Protein AF-A0A496TS17-F1 (afdb_monomer_lite)

pLDDT: mean 92.33, std 7.56, range [57.78, 98.12]

Secondary structure (DSSP, 8-state):
----PPPPPHHHHHT---B--TT-EEEE-TTS-EEEEEEPP--HHHHHHHHHTT--SEEEEE--HHHHHHHHHTBTTS--

Sequence (80 aa):
MFRRQRKFRREEVLAARPIQNPATSWEKDMNEEAVIFIPRRDVWWVKLAAKIFSIPAERKLVLDRLGTEVWELCTGENTV

Radius of gyration: 16.65 Å; chains: 1; bounding box: 37×28×40 Å

Foldseek 3Di:
DDDPDDDDDPVRQQQFQAADDPQKDWDADPVRWIKIWHADDDDPVVVVVCVVVVPDRTDIDTDDPVVRVVNVRNHSPDGD

Structure (mmCIF, N/CA/C/O backbone):
data_AF-A0A496TS17-F1
#
_entry.id   AF-A0A496TS17-F1
#
loop_
_atom_site.group_PDB
_atom_site.id
_atom_site.type_symbol
_atom_site.label_atom_id
_atom_site.label_alt_id
_atom_site.label_comp_id
_atom_site.label_asym_id
_atom_site.label_entity_id
_atom_site.label_seq_id
_atom_site.pdbx_PDB_ins_code
_atom_site.Cartn_x
_atom_site.Cartn_y
_atom_site.Cartn_z
_atom_site.occupancy
_atom_site.B_iso_or_equiv
_atom_site.auth_seq_id
_atom_site.auth_comp_id
_atom_site.auth_asym_id
_atom_site.auth_atom_id
_atom_site.pdbx_PDB_model_num
ATOM 1 N N . MET A 1 1 ? -18.133 -13.482 -19.171 1.00 57.78 1 MET A N 1
ATOM 2 C CA . MET A 1 1 ? -18.741 -13.925 -17.897 1.00 57.78 1 MET A CA 1
ATOM 3 C C . MET A 1 1 ? -19.091 -12.680 -17.087 1.00 57.78 1 MET A C 1
ATOM 5 O O . MET A 1 1 ? -18.198 -12.061 -16.524 1.00 57.78 1 MET A O 1
ATOM 9 N N . PHE A 1 2 ? -20.348 -12.229 -17.118 1.00 58.06 2 PHE A N 1
ATOM 10 C CA . PHE A 1 2 ? -20.769 -11.043 -16.363 1.00 58.06 2 PHE A CA 1
ATOM 11 C C . PHE A 1 2 ? -20.863 -11.403 -14.877 1.00 58.06 2 PHE A C 1
ATOM 13 O O . PHE A 1 2 ? -21.741 -12.154 -14.461 1.00 58.06 2 PHE A O 1
ATOM 20 N N . ARG A 1 3 ? -19.914 -10.910 -14.077 1.00 70.81 3 ARG A N 1
ATOM 21 C CA . ARG A 1 3 ? -19.908 -11.102 -12.625 1.00 70.81 3 ARG A CA 1
ATOM 22 C C . ARG A 1 3 ? -20.927 -10.142 -12.016 1.00 70.81 3 ARG A C 1
ATOM 24 O O . ARG A 1 3 ? -20.714 -8.933 -12.033 1.00 70.81 3 ARG A O 1
ATOM 31 N N . ARG A 1 4 ? -22.030 -10.669 -11.477 1.00 73.81 4 ARG A N 1
ATOM 32 C CA . ARG A 1 4 ? -22.997 -9.878 -10.701 1.00 73.81 4 ARG A CA 1
ATOM 33 C C . ARG A 1 4 ? -22.260 -9.264 -9.509 1.00 73.81 4 ARG A C 1
ATOM 35 O O . ARG A 1 4 ? -21.811 -9.990 -8.624 1.00 73.81 4 ARG A O 1
ATOM 42 N N . GLN A 1 5 ? -22.096 -7.944 -9.505 1.00 73.81 5 GLN A N 1
ATOM 43 C CA . GLN A 1 5 ? -21.521 -7.248 -8.359 1.00 73.81 5 GLN A CA 1
ATOM 44 C C . GLN A 1 5 ? -22.544 -7.251 -7.223 1.00 73.81 5 GLN A C 1
ATOM 46 O O . GLN A 1 5 ? -23.664 -6.756 -7.364 1.00 73.81 5 GLN A O 1
ATOM 51 N N . ARG A 1 6 ? -22.168 -7.861 -6.099 1.00 81.81 6 ARG A N 1
ATOM 52 C CA . ARG A 1 6 ? -22.931 -7.785 -4.855 1.00 81.81 6 ARG A CA 1
ATOM 53 C C . ARG A 1 6 ? -22.887 -6.333 -4.377 1.00 81.81 6 ARG A C 1
ATOM 55 O O . ARG A 1 6 ? -21.806 -5.773 -4.229 1.00 81.81 6 ARG A O 1
ATOM 62 N N . LYS A 1 7 ? -24.056 -5.730 -4.160 1.00 86.25 7 LYS A N 1
ATOM 63 C CA . LYS A 1 7 ? -24.149 -4.425 -3.499 1.00 86.25 7 LYS A CA 1
ATOM 64 C C . LYS A 1 7 ? -23.929 -4.653 -2.006 1.00 86.25 7 LYS A C 1
ATOM 66 O O . LYS A 1 7 ? -24.688 -5.409 -1.404 1.00 86.25 7 LYS A O 1
ATOM 71 N N . PHE A 1 8 ? -22.881 -4.057 -1.451 1.00 88.00 8 PHE A N 1
ATOM 72 C CA . PHE A 1 8 ? -22.636 -4.066 -0.012 1.00 88.00 8 PHE A CA 1
ATOM 73 C C . PHE A 1 8 ? -23.514 -3.010 0.656 1.00 88.00 8 PHE A C 1
ATOM 75 O O . PHE A 1 8 ? -23.699 -1.917 0.115 1.00 88.00 8 PHE A O 1
ATOM 82 N N . ARG A 1 9 ? -24.079 -3.347 1.813 1.00 93.81 9 ARG A N 1
ATOM 83 C CA . ARG A 1 9 ? -24.732 -2.377 2.693 1.00 93.81 9 ARG A CA 1
ATOM 84 C C . ARG A 1 9 ? -23.675 -1.524 3.392 1.00 93.81 9 ARG A C 1
ATOM 86 O O . ARG A 1 9 ? -22.517 -1.926 3.495 1.00 93.81 9 ARG A O 1
ATOM 93 N N . ARG A 1 10 ? -24.063 -0.340 3.870 1.00 93.19 10 ARG A N 1
ATOM 94 C CA . ARG A 1 10 ? -23.134 0.610 4.503 1.00 93.19 10 ARG A CA 1
ATOM 95 C C . ARG A 1 10 ? -22.423 -0.022 5.699 1.00 93.19 10 ARG A C 1
ATOM 97 O O . ARG A 1 10 ? -21.219 0.142 5.843 1.00 93.19 10 ARG A O 1
ATOM 104 N N . GLU A 1 11 ? -23.156 -0.780 6.507 1.00 95.06 11 GLU A N 1
ATOM 105 C CA . GLU A 1 11 ? -22.634 -1.434 7.708 1.00 95.06 11 GLU A CA 1
ATOM 106 C C . GLU A 1 11 ? -21.574 -2.484 7.353 1.00 95.06 11 GLU A C 1
ATOM 108 O O . GLU A 1 11 ? -20.585 -2.629 8.061 1.00 95.06 11 GLU A O 1
ATOM 113 N N . GLU A 1 12 ? -21.738 -3.177 6.221 1.00 93.44 12 GLU A N 1
ATOM 114 C CA . GLU A 1 12 ? -20.762 -4.159 5.736 1.00 93.44 12 GLU A CA 1
ATOM 115 C C . GLU A 1 12 ? -19.464 -3.493 5.265 1.00 93.44 12 GLU A C 1
ATOM 117 O O . GLU A 1 12 ? -18.392 -4.067 5.434 1.00 93.44 12 GLU A O 1
ATOM 122 N N . VAL A 1 13 ? -19.551 -2.296 4.674 1.00 93.50 13 VAL A N 1
ATOM 123 C CA . VAL A 1 13 ? -18.371 -1.535 4.232 1.00 93.50 13 VAL A CA 1
ATOM 124 C C . VAL A 1 13 ? -17.597 -0.995 5.429 1.00 93.50 13 VAL A C 1
ATOM 126 O O . VAL A 1 13 ? -16.385 -1.148 5.466 1.00 93.50 13 VAL A O 1
ATOM 129 N N . LEU A 1 14 ? -18.289 -0.422 6.416 1.00 94.56 14 LEU A N 1
ATOM 130 C CA . LEU A 1 14 ? -17.659 0.106 7.634 1.00 94.56 14 LEU A CA 1
ATOM 131 C C . LEU A 1 14 ? -17.055 -1.007 8.505 1.00 94.56 14 LEU A C 1
ATOM 133 O O . LEU A 1 14 ? -16.057 -0.810 9.181 1.00 94.56 14 LEU A O 1
ATOM 137 N N . ALA A 1 15 ? -17.617 -2.216 8.461 1.00 95.19 15 ALA A N 1
ATOM 138 C CA . ALA A 1 15 ? -17.035 -3.372 9.142 1.00 95.19 15 ALA A CA 1
ATOM 139 C C . ALA A 1 15 ? -15.860 -4.016 8.378 1.00 95.19 15 ALA A C 1
ATOM 141 O O . ALA A 1 15 ? -15.230 -4.944 8.896 1.00 95.19 15 ALA A O 1
ATOM 142 N N . ALA A 1 16 ? -15.578 -3.589 7.142 1.00 94.88 16 ALA A N 1
ATOM 143 C CA . ALA A 1 16 ? -14.509 -4.166 6.340 1.00 94.88 16 ALA A CA 1
ATOM 144 C C . ALA A 1 16 ? -13.137 -3.829 6.934 1.00 94.88 16 ALA A C 1
ATOM 146 O O . ALA A 1 16 ? -12.923 -2.738 7.455 1.00 94.88 16 ALA A O 1
ATOM 147 N N . ARG A 1 17 ? -12.197 -4.770 6.814 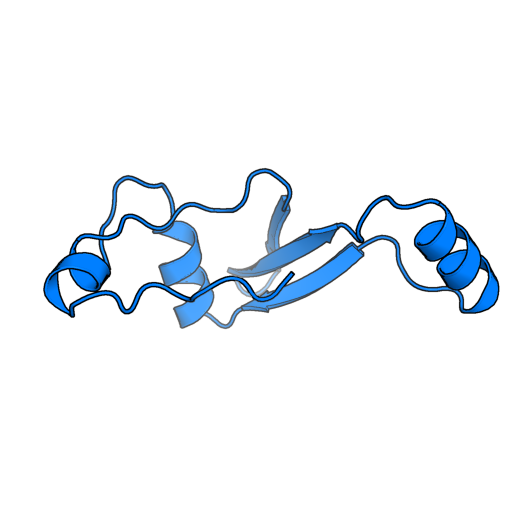1.00 96.12 17 ARG A N 1
ATOM 148 C CA . ARG A 1 17 ? -10.820 -4.618 7.292 1.00 96.12 17 ARG A CA 1
ATOM 149 C C . ARG A 1 17 ? -9.862 -4.568 6.107 1.00 96.12 17 ARG A C 1
ATOM 151 O O . ARG A 1 17 ? -9.641 -5.611 5.481 1.00 96.12 17 ARG A O 1
ATOM 158 N N . PRO A 1 18 ? -9.355 -3.386 5.726 1.00 96.19 18 PRO A N 1
ATOM 159 C CA . PRO A 1 18 ? -8.468 -3.272 4.583 1.00 96.19 18 PRO A CA 1
ATOM 160 C C . PRO A 1 18 ? -7.108 -3.898 4.896 1.00 96.19 18 PRO A C 1
ATOM 162 O O . PRO A 1 18 ? -6.564 -3.731 5.987 1.00 96.19 18 PRO A O 1
ATOM 165 N N . ILE A 1 19 ? -6.561 -4.599 3.904 1.00 96.44 19 ILE A N 1
ATOM 166 C CA . ILE A 1 19 ? -5.214 -5.168 3.936 1.00 96.44 19 ILE A CA 1
ATOM 167 C C . ILE A 1 19 ? -4.404 -4.639 2.758 1.00 96.44 19 ILE A C 1
ATOM 169 O O . ILE A 1 19 ? -4.925 -4.506 1.644 1.00 96.44 19 ILE A O 1
ATOM 173 N N . GLN A 1 20 ? -3.121 -4.385 2.987 1.00 95.69 20 GLN A N 1
ATOM 174 C CA . GLN A 1 20 ? -2.160 -4.179 1.911 1.00 95.69 20 GLN A CA 1
ATOM 175 C C . GLN A 1 20 ? -2.085 -5.445 1.050 1.00 95.69 20 GLN A C 1
ATOM 177 O O . GLN A 1 20 ? -2.082 -6.571 1.551 1.00 95.69 20 GLN A O 1
ATOM 182 N N . ASN A 1 21 ? -2.057 -5.272 -0.271 1.00 95.19 21 ASN A N 1
ATOM 183 C CA . ASN A 1 21 ? -1.995 -6.404 -1.187 1.00 95.19 21 ASN A CA 1
ATOM 184 C C . ASN A 1 21 ? -0.607 -7.074 -1.089 1.00 95.19 21 ASN A C 1
ATOM 186 O O . ASN A 1 21 ? 0.385 -6.410 -1.377 1.00 95.19 21 ASN A O 1
ATOM 190 N N . PRO A 1 22 ? -0.498 -8.381 -0.783 1.00 93.50 22 PRO A N 1
ATOM 191 C CA . PRO A 1 22 ? 0.801 -9.054 -0.659 1.00 93.50 22 PRO A CA 1
ATOM 192 C C . PRO A 1 22 ? 1.637 -9.066 -1.945 1.00 93.50 22 PRO A C 1
ATOM 19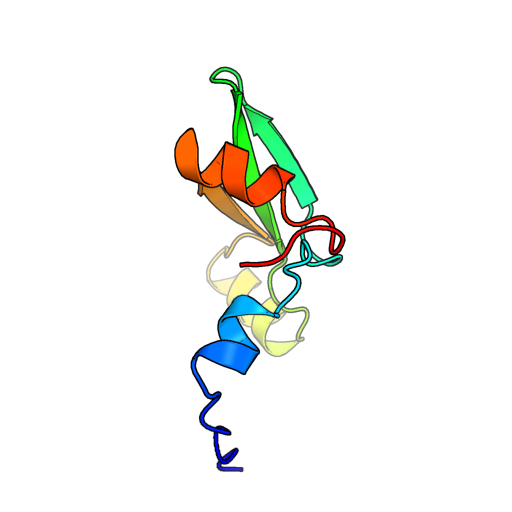4 O O . PRO A 1 22 ? 2.841 -9.289 -1.901 1.00 93.50 22 PRO A O 1
ATOM 197 N N . ALA A 1 23 ? 1.004 -8.865 -3.104 1.00 94.38 23 ALA A N 1
ATOM 198 C CA . ALA A 1 23 ? 1.706 -8.767 -4.378 1.00 94.38 23 ALA A CA 1
ATOM 199 C C . ALA A 1 23 ? 2.384 -7.401 -4.589 1.00 94.38 23 ALA A C 1
ATOM 201 O O . ALA A 1 23 ? 3.181 -7.269 -5.512 1.00 94.38 23 ALA A O 1
ATOM 202 N N . THR A 1 24 ? 2.042 -6.381 -3.798 1.00 94.88 24 THR A N 1
ATOM 203 C CA . THR A 1 24 ? 2.647 -5.046 -3.891 1.00 94.88 24 THR A CA 1
ATOM 204 C C . THR A 1 24 ? 3.746 -4.891 -2.851 1.00 94.88 24 THR A C 1
ATOM 206 O O . THR A 1 24 ? 3.561 -5.300 -1.707 1.00 94.88 24 THR A O 1
ATOM 209 N N . SER A 1 25 ? 4.855 -4.260 -3.224 1.00 96.19 25 SER A N 1
ATOM 210 C CA . SER A 1 25 ? 5.832 -3.727 -2.272 1.00 96.19 25 SER A CA 1
ATOM 211 C C . SER A 1 25 ? 5.630 -2.223 -2.126 1.00 96.19 25 SER A C 1
ATOM 213 O O . SER A 1 25 ? 5.045 -1.580 -3.000 1.00 96.19 25 SER A O 1
ATOM 215 N N . TRP A 1 26 ? 6.083 -1.648 -1.019 1.00 97.12 26 TRP A N 1
ATOM 216 C CA . TRP A 1 26 ? 6.073 -0.204 -0.838 1.00 97.12 26 TRP A CA 1
ATOM 217 C C . TRP A 1 26 ? 7.219 0.241 0.067 1.00 97.12 26 TRP A C 1
ATOM 219 O O . TRP A 1 26 ? 7.724 -0.545 0.869 1.00 97.12 26 TRP A O 1
ATOM 229 N N . GLU A 1 27 ? 7.627 1.494 -0.087 1.00 97.12 27 GLU A N 1
ATOM 230 C CA . GLU A 1 27 ? 8.639 2.155 0.739 1.00 97.12 27 GLU A CA 1
ATOM 231 C C . GLU A 1 27 ? 8.233 3.610 1.000 1.00 97.12 27 GLU A C 1
ATOM 233 O O . GLU A 1 27 ? 7.309 4.113 0.357 1.00 97.12 27 GLU A O 1
ATOM 238 N N . LYS A 1 28 ? 8.907 4.286 1.936 1.00 97.44 28 LYS A N 1
ATOM 239 C CA . LYS A 1 28 ? 8.783 5.739 2.105 1.00 97.44 28 LYS A CA 1
ATOM 240 C C . LYS A 1 28 ? 9.881 6.448 1.334 1.00 97.44 28 LYS A C 1
ATOM 242 O O . LYS A 1 28 ? 11.038 6.029 1.389 1.00 97.44 28 LYS A O 1
ATOM 247 N N . ASP A 1 29 ? 9.516 7.516 0.639 1.00 95.75 29 ASP A N 1
ATOM 248 C CA . ASP A 1 29 ? 10.484 8.383 -0.019 1.00 95.75 29 ASP A CA 1
ATOM 249 C C . ASP A 1 29 ? 11.101 9.408 0.953 1.00 95.75 29 ASP A C 1
ATOM 251 O O . ASP A 1 29 ? 10.917 9.358 2.171 1.00 95.75 29 ASP A O 1
ATOM 255 N N . MET A 1 30 ? 11.860 10.360 0.404 1.00 95.56 30 MET A N 1
ATOM 256 C CA . MET A 1 30 ? 12.512 11.421 1.180 1.00 95.56 30 MET A CA 1
ATOM 257 C C . MET A 1 30 ? 11.530 12.402 1.841 1.00 95.56 30 MET A C 1
ATOM 259 O O . MET A 1 30 ? 11.933 13.130 2.744 1.00 95.56 30 MET A O 1
ATOM 263 N N . ASN A 1 31 ? 10.273 12.438 1.393 1.00 95.44 31 ASN A N 1
ATOM 264 C CA . ASN A 1 31 ? 9.210 13.282 1.935 1.00 95.44 31 ASN A CA 1
ATOM 265 C C . ASN A 1 31 ? 8.316 12.520 2.928 1.00 95.44 31 ASN A C 1
ATOM 267 O O . ASN A 1 31 ? 7.284 13.044 3.340 1.00 95.44 31 ASN A O 1
ATOM 271 N N . GLU A 1 32 ? 8.703 11.296 3.304 1.00 95.62 32 GLU A N 1
ATOM 272 C CA . GLU A 1 32 ? 7.911 10.369 4.120 1.00 95.62 32 GLU A CA 1
ATOM 273 C C . GLU A 1 32 ? 6.589 9.927 3.467 1.00 95.62 32 GLU A C 1
ATOM 275 O O . GLU A 1 32 ? 5.696 9.423 4.152 1.00 95.62 32 GLU A O 1
ATOM 280 N N . GLU A 1 33 ? 6.475 10.057 2.144 1.00 97.62 33 GLU A N 1
ATOM 281 C CA . GLU A 1 33 ? 5.311 9.637 1.367 1.00 97.62 33 GLU A CA 1
ATOM 282 C C . GLU A 1 33 ? 5.457 8.182 0.903 1.00 97.62 33 GLU A C 1
ATOM 284 O O . GLU A 1 33 ? 6.536 7.732 0.502 1.00 97.62 33 GLU A O 1
ATOM 289 N N . ALA A 1 34 ? 4.367 7.413 0.961 1.00 97.69 34 ALA A N 1
ATOM 290 C CA . ALA A 1 34 ? 4.369 6.019 0.537 1.00 97.69 34 ALA A CA 1
ATOM 291 C C . ALA A 1 34 ? 4.454 5.905 -0.991 1.00 97.69 34 ALA A C 1
ATOM 293 O O . ALA A 1 34 ? 3.573 6.357 -1.727 1.00 97.69 34 ALA A O 1
ATOM 294 N N . VAL A 1 35 ? 5.480 5.200 -1.462 1.00 98.12 35 VAL A N 1
ATOM 295 C CA . VAL A 1 35 ? 5.660 4.797 -2.855 1.00 98.12 35 VAL A CA 1
ATOM 296 C C . VAL A 1 35 ? 5.317 3.321 -2.981 1.00 98.12 35 VAL A C 1
ATOM 298 O O . VAL A 1 35 ? 6.047 2.456 -2.504 1.00 98.12 35 VAL A O 1
ATOM 301 N N . ILE A 1 36 ? 4.202 3.022 -3.641 1.00 97.56 36 ILE A N 1
ATOM 302 C CA . ILE A 1 36 ? 3.706 1.662 -3.852 1.00 97.56 36 ILE A CA 1
ATOM 303 C C . ILE A 1 36 ? 4.131 1.174 -5.236 1.00 97.56 36 ILE A C 1
ATOM 305 O O . ILE A 1 36 ? 3.855 1.814 -6.256 1.00 97.56 36 ILE A O 1
ATOM 309 N N . PHE A 1 37 ? 4.746 -0.002 -5.279 1.00 97.56 37 PHE A N 1
ATOM 310 C CA . PHE A 1 37 ? 5.152 -0.699 -6.490 1.00 97.56 37 PHE A CA 1
ATOM 311 C C . PHE A 1 37 ? 4.151 -1.807 -6.798 1.00 97.56 37 PHE A C 1
ATOM 313 O O . PHE A 1 37 ? 4.007 -2.794 -6.071 1.00 97.56 37 PHE A O 1
ATOM 320 N N . ILE A 1 38 ? 3.428 -1.634 -7.900 1.00 96.31 38 ILE A N 1
ATOM 321 C CA . ILE A 1 38 ? 2.408 -2.578 -8.346 1.00 96.31 38 ILE A CA 1
ATOM 322 C C . ILE A 1 38 ? 2.988 -3.397 -9.498 1.00 96.31 38 ILE A C 1
ATOM 324 O O . ILE A 1 38 ? 3.242 -2.825 -10.567 1.00 96.31 38 ILE A O 1
ATOM 328 N N . PRO A 1 39 ? 3.172 -4.721 -9.339 1.00 94.75 39 PRO A N 1
ATOM 329 C CA . PRO A 1 39 ? 3.720 -5.542 -10.403 1.00 94.75 39 PRO A CA 1
ATOM 330 C C . PRO A 1 39 ? 2.745 -5.607 -11.574 1.00 94.75 39 PRO A C 1
ATOM 332 O O . PRO A 1 39 ? 1.522 -5.730 -11.425 1.00 94.75 39 PRO A O 1
ATOM 335 N N . ARG A 1 40 ? 3.298 -5.574 -12.781 1.00 92.00 40 ARG A N 1
ATOM 336 C CA . ARG A 1 40 ? 2.539 -5.867 -13.986 1.00 92.00 40 ARG A CA 1
ATOM 337 C C . ARG A 1 40 ? 2.096 -7.323 -13.951 1.00 92.00 40 ARG A C 1
ATOM 339 O O . ARG A 1 40 ? 2.839 -8.217 -13.556 1.00 92.00 40 ARG A O 1
ATOM 346 N N . ARG A 1 41 ? 0.883 -7.566 -14.445 1.00 88.88 41 ARG A N 1
ATOM 347 C CA . ARG A 1 41 ? 0.320 -8.911 -14.548 1.00 88.88 41 ARG A CA 1
ATOM 348 C C . ARG A 1 41 ? 1.258 -9.835 -15.331 1.00 88.88 41 ARG A C 1
ATOM 350 O O . ARG A 1 41 ? 1.616 -9.530 -16.472 1.00 88.88 41 ARG A O 1
ATOM 357 N N . ASP A 1 42 ? 1.608 -10.972 -14.734 1.00 86.62 42 ASP A N 1
ATOM 358 C CA . ASP A 1 42 ? 2.440 -11.972 -15.394 1.00 86.62 42 ASP A CA 1
ATOM 359 C C . ASP A 1 42 ? 1.595 -12.842 -16.337 1.00 86.62 42 ASP A C 1
ATOM 361 O O . ASP A 1 42 ? 0.975 -13.828 -15.941 1.00 86.62 42 ASP A O 1
ATOM 365 N N . VAL A 1 43 ? 1.519 -12.426 -17.601 1.00 93.62 43 VAL A N 1
ATOM 366 C CA . VAL A 1 43 ? 0.845 -13.166 -18.673 1.00 93.62 43 VAL A CA 1
ATOM 367 C C . VAL A 1 43 ? 1.689 -13.087 -19.936 1.00 93.62 43 VAL A C 1
ATOM 369 O O . VAL A 1 43 ? 2.216 -12.026 -20.271 1.00 93.62 43 VAL A O 1
ATOM 372 N N . TRP A 1 44 ? 1.805 -14.195 -20.666 1.00 91.25 44 TRP A N 1
ATOM 373 C CA . TRP A 1 44 ? 2.711 -14.303 -21.817 1.00 91.25 44 TRP A CA 1
ATOM 374 C C . TRP A 1 44 ? 2.461 -13.235 -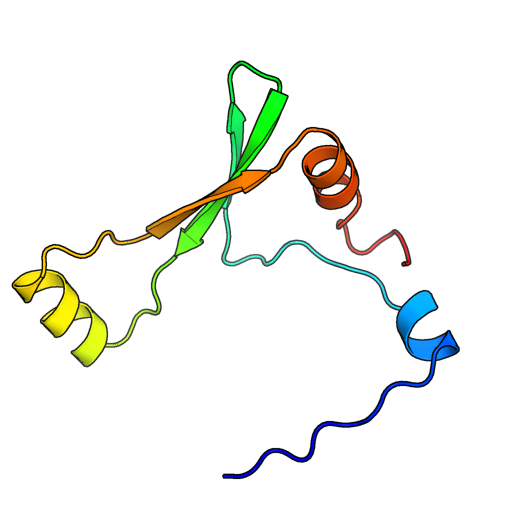22.902 1.00 91.25 44 TRP A C 1
ATOM 376 O O . TRP A 1 44 ? 3.406 -12.612 -23.382 1.00 91.25 44 TRP A O 1
ATOM 386 N N . TRP A 1 45 ? 1.196 -12.940 -23.222 1.00 91.06 45 TRP A N 1
ATOM 387 C CA . TRP A 1 45 ? 0.828 -11.899 -24.190 1.00 91.06 45 TRP A CA 1
ATOM 388 C C . TRP A 1 45 ? 1.120 -10.478 -23.674 1.00 91.06 45 TRP A C 1
ATOM 390 O O . TRP A 1 45 ? 1.497 -9.608 -24.457 1.00 91.06 45 TRP A O 1
ATOM 400 N N . VAL A 1 46 ? 1.035 -10.248 -22.356 1.00 90.50 46 VAL A N 1
ATOM 401 C CA . VAL A 1 46 ? 1.435 -8.976 -21.724 1.00 90.50 46 VAL A CA 1
ATOM 402 C C . VAL A 1 46 ? 2.950 -8.802 -21.793 1.00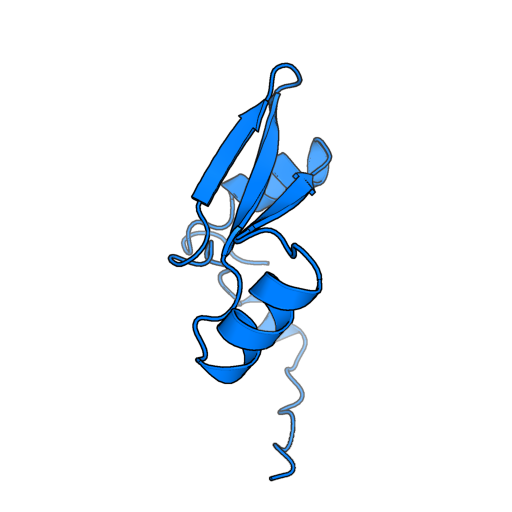 90.50 46 VAL A C 1
ATOM 404 O O . VAL A 1 46 ? 3.424 -7.716 -22.113 1.00 90.50 46 VAL A O 1
ATOM 407 N N . LYS A 1 47 ? 3.721 -9.867 -21.534 1.00 88.38 47 LYS A N 1
ATOM 408 C CA . LYS A 1 47 ? 5.187 -9.868 -21.673 1.00 88.38 47 LYS A CA 1
ATOM 409 C C . LYS A 1 47 ? 5.614 -9.553 -23.111 1.00 88.38 47 LYS A C 1
ATOM 411 O O . LYS A 1 47 ? 6.544 -8.772 -23.304 1.00 88.38 47 LYS A O 1
ATOM 416 N N . LEU A 1 48 ? 4.910 -10.101 -24.105 1.00 90.81 48 LEU A N 1
ATOM 417 C CA . LEU A 1 48 ? 5.165 -9.816 -25.519 1.00 90.81 48 LEU A CA 1
ATOM 418 C C . LEU A 1 48 ? 4.898 -8.344 -25.861 1.00 90.81 48 LEU A C 1
ATOM 420 O O . LEU A 1 48 ? 5.786 -7.671 -26.382 1.00 90.81 48 LEU A O 1
ATOM 424 N N . ALA A 1 49 ? 3.717 -7.824 -25.514 1.00 91.12 49 ALA A N 1
ATOM 425 C CA . ALA A 1 49 ? 3.379 -6.420 -25.742 1.00 91.12 49 ALA A CA 1
ATOM 426 C C . ALA A 1 49 ? 4.357 -5.477 -25.021 1.00 91.12 49 ALA A C 1
ATOM 428 O O . ALA A 1 49 ? 4.819 -4.494 -25.594 1.00 91.12 49 ALA A O 1
ATOM 429 N N . ALA A 1 50 ? 4.746 -5.812 -23.791 1.00 90.38 50 ALA A N 1
ATOM 430 C CA . ALA A 1 50 ? 5.702 -5.025 -23.028 1.00 90.38 50 ALA A CA 1
ATOM 431 C C . ALA A 1 50 ? 7.085 -4.941 -23.675 1.00 90.38 50 ALA A C 1
ATOM 433 O O . ALA A 1 50 ? 7.725 -3.902 -23.562 1.00 90.38 50 ALA A O 1
ATOM 434 N N . LYS A 1 51 ? 7.540 -6.000 -24.354 1.00 88.12 51 LYS A N 1
ATOM 435 C CA . LYS A 1 51 ? 8.809 -5.985 -25.090 1.00 88.12 51 LYS A CA 1
ATOM 436 C C . LYS A 1 51 ? 8.746 -5.079 -26.323 1.00 88.12 51 LYS A C 1
ATOM 438 O O . LYS A 1 51 ? 9.738 -4.440 -26.641 1.00 88.12 51 LYS A O 1
ATOM 443 N N . ILE A 1 52 ? 7.594 -5.020 -26.995 1.00 94.00 52 ILE A N 1
ATOM 444 C CA . ILE A 1 52 ? 7.385 -4.177 -28.185 1.00 94.00 52 ILE A CA 1
ATOM 445 C C . ILE A 1 52 ? 7.295 -2.696 -27.796 1.00 94.00 52 ILE A C 1
ATOM 447 O O . ILE A 1 52 ? 7.886 -1.849 -28.456 1.00 94.00 52 ILE A O 1
ATOM 451 N N . PHE A 1 53 ? 6.576 -2.390 -26.715 1.00 92.94 53 PHE A N 1
ATOM 452 C CA . PHE A 1 53 ? 6.293 -1.018 -26.279 1.00 92.94 53 PH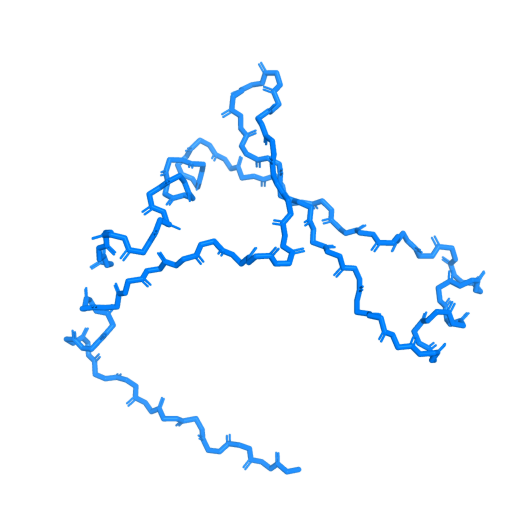E A CA 1
ATOM 453 C C . PHE A 1 53 ? 7.168 -0.537 -25.108 1.00 92.94 53 PHE A C 1
ATOM 455 O O . PHE A 1 53 ? 6.875 0.502 -24.523 1.00 92.94 53 PHE A O 1
ATOM 462 N N . SER A 1 54 ? 8.209 -1.286 -24.727 1.00 88.31 54 SER A N 1
ATOM 463 C CA . SER A 1 54 ? 9.089 -0.990 -23.579 1.00 88.31 54 SER A CA 1
ATOM 464 C C . SER A 1 54 ? 8.329 -0.655 -22.287 1.00 88.31 54 SER A C 1
ATOM 466 O O . SER A 1 54 ? 8.679 0.265 -21.550 1.00 88.31 54 SER A O 1
ATOM 468 N N . ILE A 1 55 ? 7.258 -1.402 -22.008 1.00 88.62 55 ILE A N 1
ATOM 469 C CA . ILE A 1 55 ? 6.412 -1.162 -20.834 1.00 88.62 55 ILE A CA 1
ATOM 470 C C . ILE A 1 55 ? 7.169 -1.631 -19.581 1.00 88.62 55 ILE A C 1
ATOM 472 O O . ILE A 1 55 ? 7.666 -2.767 -19.570 1.00 88.62 55 ILE A O 1
ATOM 476 N N . PRO A 1 56 ? 7.220 -0.829 -18.501 1.00 90.06 56 PRO A N 1
ATOM 477 C CA . PRO A 1 56 ? 7.893 -1.211 -17.264 1.00 90.06 56 PRO A CA 1
ATOM 478 C C . PRO A 1 56 ? 7.227 -2.420 -16.592 1.00 90.06 56 PRO A C 1
ATOM 480 O O . PRO A 1 56 ? 6.033 -2.694 -16.772 1.00 90.06 56 PRO A O 1
ATOM 483 N N . ALA A 1 57 ? 8.027 -3.184 -15.846 1.00 90.00 57 ALA A N 1
ATOM 484 C CA . ALA A 1 57 ? 7.583 -4.390 -15.142 1.00 90.00 57 ALA A CA 1
ATOM 485 C C . ALA A 1 57 ? 6.681 -4.085 -13.937 1.00 90.00 57 ALA A C 1
ATOM 487 O O . ALA A 1 57 ? 5.926 -4.948 -13.503 1.00 90.00 57 ALA A O 1
ATOM 488 N N . GLU A 1 58 ? 6.727 -2.855 -13.444 1.00 93.81 58 GLU A N 1
ATOM 489 C CA . GLU A 1 58 ? 5.960 -2.361 -12.311 1.00 93.81 58 GLU A CA 1
ATOM 490 C C . GLU A 1 58 ? 5.474 -0.940 -12.597 1.00 93.81 58 GLU A C 1
ATOM 492 O O . GLU A 1 58 ? 6.082 -0.196 -13.373 1.00 93.81 58 GLU A O 1
ATOM 497 N N . ARG A 1 59 ? 4.365 -0.562 -11.969 1.00 94.12 59 ARG A N 1
ATOM 498 C CA . ARG A 1 59 ? 3.908 0.824 -11.910 1.00 94.12 59 ARG A CA 1
ATOM 499 C C . ARG A 1 59 ? 4.152 1.350 -10.504 1.00 94.12 59 ARG A C 1
ATOM 501 O O . ARG A 1 59 ? 3.752 0.702 -9.541 1.00 94.12 59 ARG A O 1
ATOM 508 N N . LYS A 1 60 ? 4.725 2.548 -10.415 1.00 95.94 60 LYS A N 1
ATOM 509 C CA . LYS A 1 60 ? 4.861 3.292 -9.161 1.00 95.94 60 LYS A CA 1
ATOM 510 C C . LYS A 1 60 ? 3.628 4.163 -8.925 1.00 95.94 60 LYS A C 1
ATOM 512 O O . LYS A 1 60 ? 3.107 4.765 -9.871 1.00 95.94 60 LYS A O 1
ATOM 517 N N . LEU A 1 61 ? 3.163 4.213 -7.686 1.00 96.31 61 LEU A N 1
ATOM 518 C CA . LEU A 1 61 ? 2.083 5.080 -7.233 1.00 96.31 61 LEU A CA 1
ATOM 519 C C . LEU A 1 61 ? 2.528 5.754 -5.938 1.00 96.31 61 LEU A C 1
ATOM 521 O O . LEU A 1 61 ? 2.809 5.065 -4.966 1.00 96.31 61 LEU A O 1
ATOM 525 N N . VAL A 1 62 ? 2.623 7.079 -5.960 1.00 97.62 62 VAL A N 1
ATOM 526 C CA . VAL A 1 62 ? 2.981 7.882 -4.787 1.00 97.62 62 VAL A CA 1
ATOM 527 C C . VAL A 1 62 ? 1.689 8.353 -4.138 1.00 97.62 62 VAL A C 1
ATOM 529 O O . VAL A 1 62 ? 0.793 8.834 -4.839 1.00 97.62 62 VAL A O 1
ATOM 532 N N . LEU A 1 63 ? 1.575 8.149 -2.833 1.00 97.56 63 LEU A N 1
ATOM 533 C CA . LEU A 1 63 ? 0.479 8.667 -2.027 1.00 97.56 63 LEU A CA 1
ATOM 534 C C . LEU A 1 63 ? 0.888 9.989 -1.398 1.00 97.56 63 LEU A C 1
ATOM 536 O O . LEU A 1 63 ? 2.039 10.171 -1.034 1.00 97.56 63 LEU A O 1
ATOM 540 N N . ASP A 1 64 ? -0.076 10.883 -1.221 1.00 96.88 64 ASP A N 1
ATOM 541 C CA . ASP A 1 64 ? 0.124 12.045 -0.370 1.00 96.88 64 ASP A CA 1
ATOM 542 C C . ASP A 1 64 ? 0.255 11.615 1.099 1.00 96.88 64 ASP A C 1
ATOM 544 O O . ASP A 1 64 ? 0.080 10.447 1.468 1.00 96.88 64 ASP A O 1
ATOM 548 N N . ARG A 1 65 ? 0.530 12.579 1.972 1.00 96.69 65 ARG A N 1
ATOM 549 C CA . ARG A 1 65 ? 0.612 12.336 3.414 1.00 96.69 65 ARG A CA 1
ATOM 550 C C . ARG A 1 65 ? -0.626 11.628 3.983 1.00 96.69 65 ARG A C 1
ATOM 552 O O . ARG A 1 65 ? -0.481 10.639 4.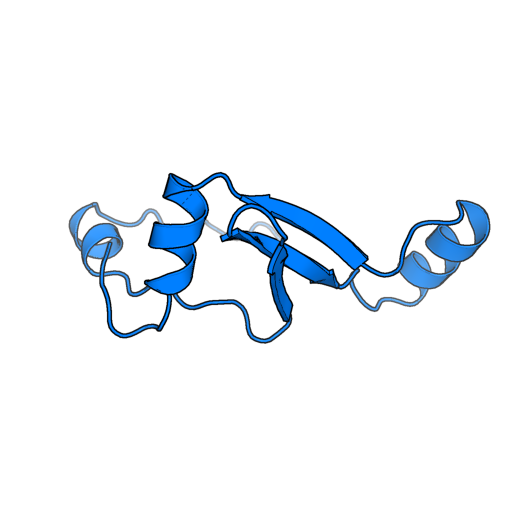695 1.00 96.69 65 ARG A O 1
ATOM 559 N N . LEU A 1 66 ? -1.834 12.101 3.659 1.00 97.25 66 LEU A N 1
ATOM 560 C CA . LEU A 1 66 ? -3.073 11.495 4.168 1.00 97.25 66 LEU A CA 1
ATOM 561 C C . LEU A 1 66 ? -3.255 10.064 3.653 1.00 97.25 66 LEU A C 1
ATOM 563 O O . LEU A 1 66 ? -3.593 9.165 4.421 1.00 97.25 66 LEU A O 1
ATOM 567 N N . GLY A 1 67 ? -3.005 9.831 2.365 1.00 96.81 67 GLY A N 1
ATOM 568 C CA . GLY A 1 67 ? -3.036 8.500 1.777 1.00 96.81 67 GLY A CA 1
ATOM 569 C C . GLY A 1 67 ? -2.000 7.572 2.403 1.00 96.81 67 GLY A C 1
ATOM 570 O O . GLY A 1 67 ? -2.304 6.406 2.637 1.00 96.81 67 GLY A O 1
ATOM 571 N N . THR A 1 68 ? -0.815 8.086 2.725 1.00 97.75 68 THR A N 1
ATOM 572 C CA . THR A 1 68 ? 0.256 7.339 3.395 1.00 97.75 68 THR A CA 1
ATOM 573 C C . THR A 1 68 ? -0.173 6.882 4.784 1.00 97.75 68 THR A C 1
ATOM 575 O O . THR A 1 68 ? -0.082 5.694 5.084 1.00 97.75 68 THR A O 1
ATOM 578 N N . GLU A 1 69 ? -0.723 7.784 5.598 1.00 96.75 69 GLU A N 1
ATOM 579 C CA . GLU A 1 69 ? -1.230 7.449 6.935 1.00 96.75 69 GLU A CA 1
ATOM 580 C C . GLU A 1 69 ? -2.326 6.368 6.859 1.00 96.75 69 GLU A C 1
ATOM 582 O O . GLU A 1 69 ? -2.279 5.367 7.574 1.00 96.75 69 GLU A O 1
ATOM 587 N N . VAL A 1 70 ? -3.280 6.502 5.930 1.00 96.50 70 VAL A N 1
ATOM 588 C CA . VAL A 1 70 ? -4.329 5.487 5.720 1.00 96.50 70 VAL A CA 1
ATOM 589 C C . VAL A 1 70 ? -3.744 4.160 5.226 1.00 96.50 70 VAL A C 1
ATOM 591 O O . VAL A 1 70 ? -4.174 3.093 5.671 1.00 96.50 70 VAL A O 1
ATOM 594 N N . TRP A 1 71 ? -2.760 4.194 4.326 1.00 96.62 71 TRP A N 1
ATOM 595 C CA . TRP A 1 71 ? -2.107 2.999 3.790 1.00 96.62 71 TRP A CA 1
ATOM 596 C C . TRP A 1 71 ? -1.407 2.190 4.883 1.00 96.62 71 TRP A C 1
ATOM 598 O O . TRP A 1 71 ? -1.514 0.962 4.902 1.00 96.62 71 TRP A O 1
ATOM 608 N N . GLU A 1 72 ? -0.740 2.858 5.824 1.00 96.06 72 GLU A N 1
ATOM 609 C CA . GLU A 1 72 ? -0.088 2.218 6.972 1.00 96.06 72 GLU A CA 1
ATOM 610 C C . GLU A 1 72 ? -1.083 1.546 7.922 1.00 96.06 72 GLU A C 1
ATOM 612 O O . GLU A 1 72 ? -0.778 0.506 8.504 1.00 96.06 72 GLU A O 1
ATOM 617 N N . LEU A 1 73 ? -2.302 2.079 8.030 1.00 96.69 73 LEU A N 1
ATOM 618 C CA . LEU A 1 73 ? -3.372 1.484 8.834 1.00 96.69 73 LEU A CA 1
ATOM 619 C C . LEU A 1 73 ? -4.020 0.254 8.175 1.00 96.69 73 LEU A C 1
ATOM 621 O O . LEU A 1 73 ? -4.739 -0.488 8.850 1.00 96.69 73 LEU A O 1
ATOM 625 N N . CYS A 1 74 ? -3.758 -0.013 6.892 1.00 96.06 74 CYS A N 1
ATOM 626 C CA . CYS A 1 74 ? -4.302 -1.160 6.154 1.00 96.06 74 CYS A CA 1
ATOM 627 C C . CYS A 1 74 ? -3.612 -2.493 6.515 1.00 96.06 74 CYS A C 1
ATOM 629 O O . CYS A 1 74 ? -3.166 -3.239 5.643 1.00 96.06 74 CYS A O 1
ATOM 631 N N . THR A 1 75 ? -3.513 -2.812 7.803 1.00 94.31 75 THR A N 1
ATOM 632 C CA . THR A 1 75 ? -2.883 -4.040 8.319 1.00 94.31 75 THR A CA 1
ATOM 633 C C . THR A 1 75 ? -3.839 -5.230 8.401 1.00 94.31 75 THR A C 1
ATOM 635 O O . THR A 1 75 ? -3.403 -6.348 8.656 1.00 94.31 75 THR A O 1
ATOM 638 N N . GLY A 1 76 ? -5.141 -5.015 8.198 1.00 94.56 76 GLY A N 1
ATOM 639 C CA . GLY A 1 76 ? -6.188 -6.002 8.478 1.00 94.56 76 GLY A CA 1
ATOM 640 C C . GLY A 1 76 ? -6.669 -6.008 9.927 1.00 94.56 76 GLY A C 1
ATOM 641 O O . GLY A 1 76 ? -7.621 -6.722 10.238 1.00 94.56 76 GLY A O 1
ATOM 642 N N . GLU A 1 77 ? -6.070 -5.194 10.796 1.00 94.75 77 GLU A N 1
ATOM 643 C CA . GLU A 1 77 ? -6.510 -5.030 12.186 1.00 94.75 77 GLU A CA 1
ATOM 644 C C . GLU A 1 77 ? -7.511 -3.878 12.346 1.00 94.75 77 GLU A C 1
ATOM 646 O O . GLU A 1 77 ? -8.412 -3.949 13.181 1.00 94.75 77 GLU A O 1
ATOM 651 N N . ASN A 1 78 ? -7.399 -2.846 11.504 1.00 95.50 78 ASN A N 1
ATOM 652 C CA . ASN A 1 78 ? -8.289 -1.684 11.506 1.00 95.50 78 ASN A CA 1
ATOM 653 C C . ASN A 1 78 ? -9.528 -1.903 10.621 1.00 95.50 78 ASN A C 1
ATOM 655 O O . ASN A 1 78 ? -9.511 -2.726 9.704 1.00 95.50 78 ASN A O 1
ATOM 659 N N . THR A 1 79 ? -10.597 -1.149 10.885 1.00 95.44 79 THR A N 1
ATOM 660 C CA . THR A 1 79 ? -11.822 -1.101 10.065 1.00 95.44 79 THR A CA 1
ATOM 661 C C . THR A 1 79 ? -11.960 0.241 9.341 1.00 95.44 79 THR A C 1
ATOM 663 O O . THR A 1 79 ? -11.244 1.186 9.670 1.00 95.44 79 THR A O 1
ATOM 666 N N . VAL A 1 80 ? -12.861 0.313 8.355 1.00 89.94 80 VAL A N 1
ATOM 667 C CA . VAL A 1 80 ? -13.154 1.523 7.555 1.00 89.94 80 VAL A CA 1
ATOM 668 C C . VAL A 1 80 ? -14.014 2.535 8.310 1.00 89.94 80 VAL A C 1
ATOM 670 O O . VAL A 1 80 ? -14.991 2.115 8.969 1.00 89.94 80 VAL A O 1
#